Protein AF-A0A9Q3EF75-F1 (afdb_monomer_lite)

pLDDT: mean 87.34, std 7.12, range [62.94, 97.25]

Sequence (80 aa):
MWKKACYTASKCIAEAKEYNKQKWNKSHMEPDFEEGDQVLVSTLNFNKLKGPKKMRDSFLGPFTIIKLIGKNAVEFKPTK

Radius of gyration: 21.72 Å; chains: 1; bounding box: 50×15×64 Å

Structure (mmCIF, N/CA/C/O backbone):
data_AF-A0A9Q3EF75-F1
#
_entry.id   AF-A0A9Q3EF75-F1
#
loop_
_atom_site.group_PDB
_atom_site.id
_atom_site.type_symbol
_atom_site.label_atom_id
_atom_site.label_alt_id
_atom_site.label_comp_id
_atom_site.label_asym_id
_atom_site.label_entity_id
_atom_site.label_seq_id
_atom_site.pdbx_PDB_ins_code
_atom_site.Cartn_x
_atom_site.Cartn_y
_atom_site.Cartn_z
_a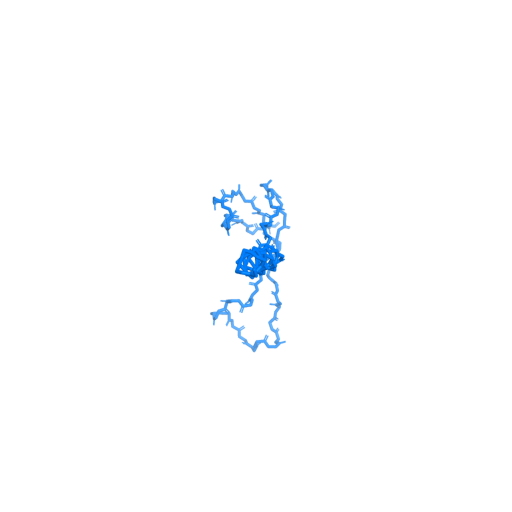tom_site.occupancy
_atom_site.B_iso_or_equiv
_atom_site.auth_seq_id
_atom_site.auth_comp_id
_atom_site.auth_asym_id
_atom_site.auth_atom_id
_atom_site.pdbx_PDB_model_num
ATOM 1 N N . MET A 1 1 ? 22.610 -6.629 -41.404 1.00 62.94 1 MET A N 1
ATOM 2 C CA . MET A 1 1 ? 21.220 -6.231 -41.070 1.00 62.94 1 MET A CA 1
ATOM 3 C C . MET A 1 1 ? 20.666 -6.949 -39.834 1.00 62.94 1 MET A C 1
ATOM 5 O O . MET A 1 1 ? 20.171 -6.259 -38.956 1.00 62.94 1 MET A O 1
ATOM 9 N N . TRP A 1 2 ? 20.834 -8.271 -39.685 1.00 74.38 2 TRP A N 1
ATOM 10 C CA . TRP A 1 2 ? 20.286 -9.061 -38.559 1.00 74.38 2 TRP A CA 1
ATOM 11 C C . TRP A 1 2 ? 20.643 -8.575 -37.145 1.00 74.38 2 TRP A C 1
ATOM 13 O O . TRP A 1 2 ? 19.776 -8.475 -36.286 1.00 74.38 2 TRP A O 1
ATOM 23 N N . LYS A 1 3 ? 21.906 -8.203 -36.901 1.00 89.88 3 LYS A N 1
ATOM 24 C CA . LYS A 1 3 ? 22.360 -7.758 -35.570 1.00 89.88 3 LYS A CA 1
ATOM 25 C C . LYS A 1 3 ? 21.619 -6.515 -35.061 1.00 89.88 3 LYS A C 1
ATOM 27 O O . LYS A 1 3 ? 21.323 -6.432 -33.875 1.00 89.88 3 LYS A O 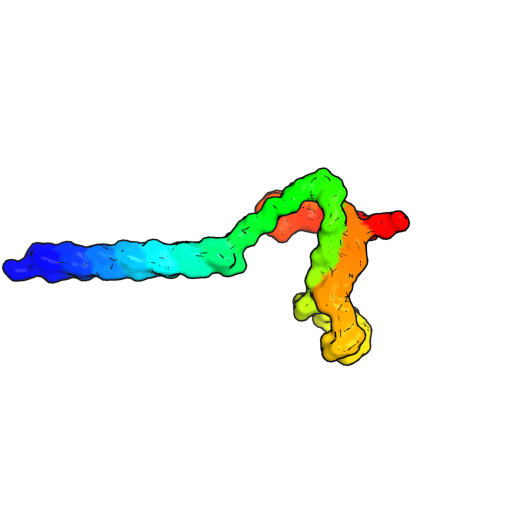1
ATOM 32 N N . LYS A 1 4 ? 21.290 -5.574 -35.957 1.00 90.69 4 LYS A N 1
ATOM 33 C CA . LYS A 1 4 ? 20.509 -4.377 -35.607 1.00 90.69 4 LYS A CA 1
ATOM 34 C C . LYS A 1 4 ? 19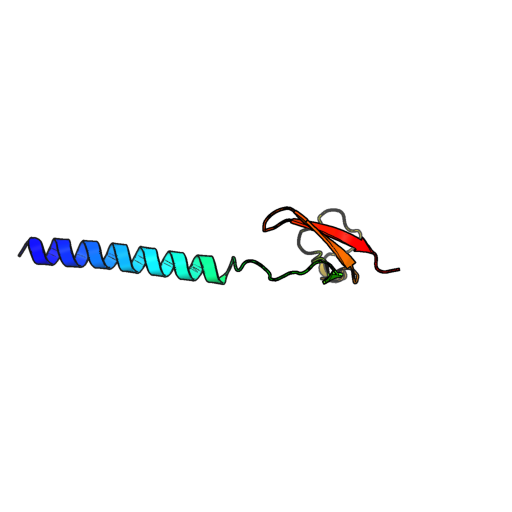.076 -4.753 -35.233 1.00 90.69 4 LYS A C 1
ATOM 36 O O . LYS A 1 4 ? 18.579 -4.265 -34.231 1.00 90.69 4 LYS A O 1
ATOM 41 N N . ALA A 1 5 ? 18.458 -5.667 -35.982 1.00 90.38 5 ALA A N 1
ATOM 42 C CA . ALA A 1 5 ? 17.115 -6.156 -35.682 1.00 90.38 5 ALA A CA 1
ATOM 43 C C . ALA A 1 5 ? 17.051 -6.873 -34.321 1.00 90.38 5 ALA A C 1
ATOM 45 O O . ALA A 1 5 ? 16.180 -6.561 -33.514 1.00 90.38 5 ALA A O 1
ATOM 46 N N . CYS A 1 6 ? 18.010 -7.757 -34.020 1.00 93.62 6 CYS A N 1
ATOM 47 C CA . CYS A 1 6 ? 18.083 -8.426 -32.716 1.00 93.62 6 CYS A CA 1
ATOM 48 C C . CYS A 1 6 ? 18.289 -7.430 -31.565 1.00 93.62 6 CYS A C 1
ATOM 50 O O . CYS A 1 6 ? 17.647 -7.549 -30.523 1.00 93.62 6 CYS A O 1
ATOM 52 N N . TYR A 1 7 ? 19.155 -6.431 -31.763 1.00 95.06 7 TYR A N 1
ATOM 53 C CA . TYR A 1 7 ? 19.376 -5.371 -30.782 1.00 95.06 7 TYR A CA 1
ATOM 54 C 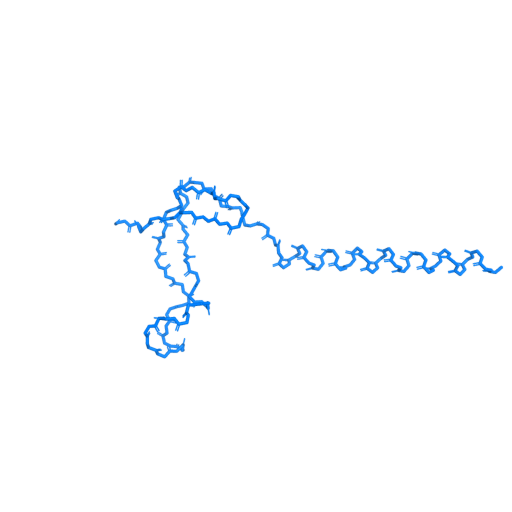C . TYR A 1 7 ? 18.088 -4.585 -30.511 1.00 95.06 7 TYR A C 1
ATOM 56 O O . TYR A 1 7 ? 17.671 -4.482 -29.359 1.00 95.06 7 TYR A O 1
ATOM 64 N N . THR A 1 8 ? 17.404 -4.110 -31.553 1.00 93.88 8 THR A N 1
ATOM 65 C CA . THR A 1 8 ? 16.134 -3.391 -31.398 1.00 93.88 8 THR A CA 1
ATOM 66 C C . THR A 1 8 ? 15.080 -4.256 -30.707 1.00 93.88 8 THR A C 1
ATOM 68 O O . THR A 1 8 ? 14.445 -3.787 -29.769 1.00 93.88 8 THR A O 1
ATOM 71 N N . ALA A 1 9 ? 14.954 -5.532 -31.085 1.00 94.88 9 ALA A N 1
ATOM 72 C CA . ALA A 1 9 ? 14.025 -6.459 -30.440 1.00 94.88 9 ALA A CA 1
ATOM 73 C C . ALA A 1 9 ? 14.322 -6.628 -28.938 1.00 94.88 9 ALA A C 1
ATOM 75 O O . ALA A 1 9 ? 13.416 -6.507 -28.115 1.00 94.88 9 ALA A O 1
ATOM 76 N N . SER A 1 10 ? 15.591 -6.834 -28.562 1.00 94.62 10 SER A N 1
ATOM 77 C CA . SER A 1 10 ? 15.990 -6.937 -27.149 1.00 94.62 10 SER A CA 1
ATOM 78 C C . SER A 1 10 ? 15.698 -5.660 -26.358 1.00 94.62 10 SER A C 1
ATOM 80 O O . SER A 1 10 ? 15.228 -5.734 -25.222 1.00 94.62 10 SER A O 1
ATOM 82 N N . LYS A 1 11 ? 15.910 -4.492 -26.976 1.00 97.06 11 LYS A N 1
ATOM 83 C CA . LYS A 1 11 ? 15.649 -3.193 -26.360 1.00 97.06 11 LYS A CA 1
ATOM 84 C C . LYS A 1 11 ? 14.154 -2.989 -26.112 1.00 97.06 11 LYS A C 1
ATOM 86 O O . LYS A 1 11 ? 13.782 -2.660 -24.992 1.00 97.06 11 LYS A O 1
ATOM 91 N N . CYS A 1 12 ? 13.303 -3.282 -27.096 1.00 96.56 12 CYS A N 1
ATOM 92 C CA . CYS A 1 12 ? 11.851 -3.190 -26.934 1.00 96.56 12 CYS A CA 1
ATOM 93 C C . CYS A 1 12 ? 11.334 -4.103 -25.810 1.00 96.56 12 CYS A C 1
ATOM 95 O O . CYS A 1 12 ? 10.471 -3.698 -25.036 1.00 96.56 12 CYS A O 1
ATOM 97 N N . ILE A 1 13 ? 11.880 -5.318 -25.682 1.00 96.69 13 ILE A N 1
ATOM 98 C CA . ILE A 1 13 ? 11.514 -6.239 -24.594 1.00 96.69 13 ILE A CA 1
ATOM 99 C C . ILE A 1 13 ? 11.940 -5.675 -23.232 1.00 96.69 13 ILE A C 1
ATOM 101 O O . ILE A 1 13 ? 11.163 -5.724 -22.277 1.00 96.69 13 ILE A O 1
ATOM 105 N N . ALA A 1 14 ? 13.157 -5.131 -23.132 1.00 97.19 14 ALA A N 1
ATOM 106 C CA . ALA A 1 14 ? 13.658 -4.535 -21.897 1.00 97.19 14 ALA A CA 1
ATOM 107 C C . ALA A 1 14 ? 12.821 -3.317 -21.471 1.00 97.19 14 ALA A C 1
ATOM 109 O O . ALA A 1 14 ? 12.412 -3.228 -20.314 1.00 97.19 14 ALA A O 1
ATOM 110 N N . GLU A 1 15 ? 12.503 -2.429 -22.414 1.00 97.25 15 GLU A N 1
ATOM 111 C CA . GLU A 1 15 ? 11.662 -1.250 -22.181 1.00 97.25 15 GLU A CA 1
ATOM 112 C C . GLU A 1 15 ? 10.242 -1.642 -21.760 1.00 97.25 15 GLU A C 1
ATOM 114 O O . GLU A 1 15 ? 9.718 -1.103 -20.787 1.00 97.25 15 GLU A O 1
ATOM 119 N N . ALA A 1 16 ? 9.636 -2.634 -22.420 1.00 95.75 16 ALA A N 1
ATOM 120 C CA . ALA A 1 16 ? 8.316 -3.137 -22.046 1.00 95.75 16 ALA A CA 1
ATOM 121 C C . ALA A 1 16 ? 8.310 -3.759 -20.638 1.00 95.75 16 ALA A C 1
ATOM 123 O O . ALA A 1 16 ? 7.373 -3.548 -19.864 1.00 95.75 16 ALA A O 1
ATOM 124 N N . LYS A 1 17 ? 9.364 -4.504 -20.277 1.00 96.81 17 LYS A N 1
ATOM 125 C CA . LYS A 1 17 ? 9.520 -5.081 -18.934 1.00 96.81 17 LYS A CA 1
ATOM 126 C C . LYS A 1 17 ? 9.629 -3.990 -17.871 1.00 96.81 17 LYS A C 1
ATOM 128 O O . LYS A 1 17 ? 8.965 -4.084 -16.840 1.00 96.81 17 LYS A O 1
ATOM 133 N N . GLU A 1 18 ? 10.432 -2.965 -18.130 1.00 96.19 18 GLU A N 1
ATOM 134 C CA . GLU A 1 18 ? 10.625 -1.849 -17.205 1.00 96.19 18 GLU A CA 1
ATOM 135 C C . GLU A 1 18 ? 9.341 -1.022 -17.047 1.00 96.19 18 GLU A C 1
ATOM 137 O O . GLU A 1 18 ? 8.923 -0.749 -15.924 1.00 96.19 18 GLU A O 1
ATOM 142 N N . TYR A 1 19 ? 8.635 -0.733 -18.145 1.00 95.12 19 TYR A N 1
ATOM 143 C CA . TYR A 1 19 ? 7.332 -0.064 -18.110 1.00 95.12 19 TYR A CA 1
ATOM 144 C C . TYR A 1 19 ? 6.316 -0.828 -17.249 1.00 95.12 19 TYR A C 1
ATOM 146 O O . TYR A 1 19 ? 5.666 -0.250 -16.373 1.00 95.12 19 TYR A O 1
ATOM 154 N N . ASN A 1 20 ? 6.204 -2.144 -17.455 1.00 94.06 20 ASN A N 1
ATOM 155 C CA . ASN A 1 20 ? 5.289 -2.982 -16.682 1.00 94.06 20 ASN A CA 1
ATOM 156 C C . ASN A 1 20 ? 5.666 -3.022 -15.197 1.00 94.06 20 ASN A C 1
ATOM 158 O O . ASN A 1 20 ? 4.786 -2.934 -14.340 1.00 94.06 20 ASN A O 1
ATOM 162 N N . LYS A 1 21 ? 6.966 -3.099 -14.889 1.00 93.38 21 LYS A N 1
ATOM 163 C CA . LYS A 1 21 ? 7.479 -3.052 -13.516 1.00 93.38 21 LYS A CA 1
ATOM 164 C C . LYS A 1 21 ? 7.123 -1.731 -12.832 1.00 93.38 21 LYS A C 1
ATOM 166 O O . LYS A 1 21 ? 6.586 -1.745 -11.730 1.00 93.38 21 LYS A O 1
ATOM 171 N N . GLN A 1 22 ? 7.360 -0.596 -13.488 1.00 93.44 22 GLN A N 1
ATOM 172 C CA . GLN A 1 22 ? 7.038 0.721 -12.930 1.00 93.44 22 GLN A CA 1
ATOM 173 C C . GLN A 1 22 ? 5.534 0.898 -12.711 1.00 93.44 22 GLN A C 1
ATOM 175 O O . GLN A 1 22 ? 5.111 1.372 -11.657 1.00 93.44 22 GLN A O 1
ATOM 180 N N . LYS A 1 23 ? 4.714 0.464 -13.676 1.00 91.44 23 LYS A N 1
ATOM 181 C CA . LYS A 1 23 ? 3.252 0.499 -13.558 1.00 91.44 23 LYS A CA 1
ATOM 182 C C . LYS A 1 23 ? 2.756 -0.331 -12.374 1.00 91.44 23 LYS A C 1
ATOM 184 O O . LYS A 1 23 ? 1.880 0.131 -11.649 1.00 91.44 23 LYS A O 1
ATOM 189 N N . TRP A 1 24 ? 3.321 -1.523 -12.176 1.00 89.81 24 TRP A N 1
ATOM 190 C CA . TRP A 1 24 ? 2.990 -2.388 -11.045 1.00 89.81 24 TRP A CA 1
ATOM 191 C C . TRP A 1 24 ? 3.388 -1.761 -9.709 1.00 89.81 24 TRP A C 1
ATOM 193 O O . TRP A 1 24 ? 2.555 -1.657 -8.811 1.00 89.81 24 TRP A O 1
ATOM 203 N N . ASN A 1 25 ? 4.629 -1.281 -9.608 1.00 88.31 25 ASN A N 1
ATOM 204 C CA . ASN A 1 25 ? 5.148 -0.652 -8.396 1.00 88.31 25 ASN A CA 1
ATOM 205 C C . ASN A 1 25 ? 4.327 0.579 -7.993 1.00 88.31 25 ASN A C 1
ATOM 207 O O . ASN A 1 25 ? 4.119 0.804 -6.809 1.00 88.31 25 ASN A O 1
ATOM 211 N N . LYS A 1 26 ? 3.809 1.345 -8.963 1.00 86.88 26 LYS A N 1
ATOM 212 C CA . LYS A 1 26 ? 2.956 2.510 -8.692 1.00 86.88 26 LYS A CA 1
ATOM 213 C C . LYS A 1 26 ? 1.627 2.141 -8.025 1.00 86.88 26 LYS A C 1
ATOM 215 O O . LYS A 1 26 ? 1.138 2.909 -7.205 1.00 86.88 26 LYS A O 1
ATOM 220 N N . SER A 1 27 ? 1.011 1.018 -8.399 1.00 80.38 27 SER A N 1
ATOM 221 C CA . SER A 1 27 ? -0.272 0.590 -7.820 1.00 80.38 27 SER A CA 1
ATOM 222 C C . SER A 1 27 ? -0.130 -0.313 -6.594 1.00 80.38 27 SER A C 1
ATOM 224 O O . SER A 1 27 ? -1.102 -0.474 -5.863 1.00 80.38 27 SER A O 1
ATOM 226 N N . HIS A 1 28 ? 1.057 -0.878 -6.364 1.00 80.62 28 HIS A N 1
ATOM 227 C CA . HIS A 1 28 ? 1.370 -1.772 -5.245 1.00 80.62 28 HIS A CA 1
ATOM 228 C C . HIS A 1 28 ? 2.513 -1.201 -4.405 1.00 80.62 28 HIS A C 1
ATOM 230 O O . HIS A 1 28 ? 3.480 -1.900 -4.104 1.00 80.62 28 HIS A O 1
ATOM 236 N N . MET A 1 29 ? 2.425 0.090 -4.076 1.00 76.44 29 MET A N 1
ATOM 237 C CA . MET A 1 29 ? 3.346 0.686 -3.116 1.00 76.44 29 MET A CA 1
ATOM 238 C C . MET A 1 29 ? 3.106 0.055 -1.747 1.00 76.44 29 MET A C 1
ATOM 240 O O . MET A 1 29 ? 1.962 -0.045 -1.298 1.00 76.44 29 MET A O 1
ATOM 244 N N . GLU A 1 30 ? 4.190 -0.397 -1.120 1.00 75.00 30 GLU A N 1
ATOM 245 C CA . GLU A 1 30 ? 4.162 -0.855 0.265 1.00 75.00 30 GLU A CA 1
ATOM 246 C C . GLU A 1 30 ? 3.779 0.356 1.135 1.00 75.00 30 GLU A C 1
ATOM 248 O O . GLU A 1 30 ? 4.372 1.425 0.973 1.00 75.00 30 GLU A O 1
ATOM 253 N N . PRO A 1 31 ? 2.733 0.253 1.968 1.00 78.00 31 PRO A N 1
ATOM 254 C CA . PRO A 1 31 ? 2.364 1.347 2.844 1.00 78.00 31 PRO A CA 1
ATOM 255 C C . PRO A 1 31 ? 3.361 1.442 4.002 1.00 78.00 31 PRO A C 1
ATOM 257 O O . PRO A 1 31 ? 3.603 0.453 4.694 1.00 78.00 31 PRO A O 1
ATOM 260 N N . ASP A 1 32 ? 3.904 2.638 4.220 1.00 80.44 32 ASP A N 1
ATOM 261 C CA . ASP A 1 32 ? 4.739 2.941 5.382 1.00 80.44 32 ASP A CA 1
ATOM 262 C C . ASP A 1 32 ? 3.828 3.123 6.602 1.00 80.44 32 ASP A C 1
ATOM 264 O O . ASP A 1 32 ? 3.292 4.204 6.844 1.00 80.44 32 ASP A O 1
ATOM 268 N N . PHE A 1 33 ? 3.585 2.029 7.321 1.00 86.31 33 PHE A N 1
ATOM 269 C CA . PHE A 1 33 ? 2.876 2.030 8.597 1.00 86.31 33 PHE A CA 1
ATOM 270 C C . PHE A 1 33 ? 3.853 1.734 9.727 1.00 86.31 33 PHE A C 1
ATOM 272 O O . PHE A 1 33 ? 4.627 0.780 9.625 1.00 86.31 33 PHE A O 1
ATOM 279 N N . GLU A 1 34 ? 3.765 2.481 10.822 1.00 89.00 34 GLU A N 1
ATOM 280 C CA . GLU A 1 34 ? 4.545 2.228 12.030 1.00 89.00 34 GLU A CA 1
ATOM 281 C C . GLU A 1 34 ? 3.667 1.687 13.170 1.00 89.00 34 GLU A C 1
ATOM 283 O O . GLU A 1 34 ? 2.442 1.851 13.214 1.00 89.00 34 GLU A O 1
ATOM 288 N N . GLU A 1 35 ? 4.293 0.980 14.112 1.00 89.94 35 GLU A N 1
ATOM 289 C CA . GLU A 1 35 ? 3.608 0.535 15.325 1.00 89.94 35 GLU A CA 1
ATOM 290 C C . GLU A 1 35 ? 3.212 1.757 16.165 1.00 89.94 35 GLU A C 1
ATOM 292 O O . GLU A 1 35 ? 4.043 2.598 16.494 1.00 89.94 35 GLU A O 1
ATOM 297 N N . GLY A 1 36 ? 1.933 1.852 16.534 1.00 89.12 36 GLY A N 1
ATOM 298 C CA . GLY A 1 36 ? 1.374 3.010 17.233 1.00 89.12 36 GLY A CA 1
ATOM 299 C C . GLY A 1 36 ? 0.606 3.991 1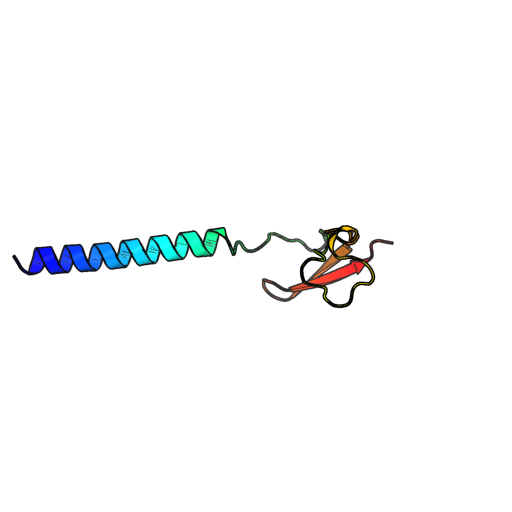6.345 1.00 89.12 36 GLY A C 1
ATOM 300 O O . GLY A 1 36 ? -0.148 4.802 16.888 1.00 89.12 36 GLY A O 1
ATOM 301 N N . ASP A 1 37 ? 0.696 3.878 15.017 1.00 90.38 37 ASP A N 1
ATOM 302 C CA . ASP A 1 37 ? -0.064 4.737 14.109 1.00 90.38 37 ASP A CA 1
ATOM 303 C C . ASP A 1 37 ? -1.574 4.509 14.214 1.00 90.38 37 ASP A C 1
ATOM 305 O O . ASP A 1 37 ? -2.060 3.391 14.430 1.00 90.38 37 ASP A O 1
ATOM 309 N N . GLN A 1 38 ? -2.328 5.593 14.021 1.00 91.62 38 GLN A N 1
ATOM 310 C CA . GLN A 1 38 ? -3.779 5.550 13.893 1.00 91.62 38 GLN A CA 1
ATOM 311 C C . GLN A 1 38 ? -4.173 5.415 12.425 1.00 91.62 38 GLN A C 1
ATOM 313 O O . GLN A 1 38 ? -3.964 6.320 11.619 1.00 91.62 38 GLN A O 1
ATOM 318 N N . VAL A 1 39 ? -4.803 4.294 12.092 1.00 90.69 39 VAL A N 1
ATOM 319 C CA . VAL A 1 39 ? -5.224 3.965 10.731 1.00 90.69 39 VAL A CA 1
ATOM 320 C C . VAL A 1 39 ? -6.727 3.759 10.640 1.00 90.69 39 VAL A C 1
ATOM 322 O O . VAL A 1 39 ? -7.385 3.361 11.600 1.00 90.69 39 VAL A O 1
ATOM 325 N N . LEU A 1 40 ? -7.266 4.013 9.451 1.00 91.31 40 LEU A N 1
ATOM 326 C CA . LEU A 1 40 ? -8.652 3.729 9.103 1.00 91.31 40 LEU A CA 1
ATOM 327 C C . LEU A 1 40 ? -8.723 2.457 8.256 1.00 91.31 40 LEU A C 1
ATOM 329 O O . LEU A 1 40 ? -7.945 2.282 7.317 1.00 91.31 40 LEU A O 1
ATOM 333 N N . VAL A 1 41 ? -9.700 1.591 8.523 1.00 89.56 41 VAL A N 1
ATOM 334 C CA . VAL A 1 41 ? -9.884 0.355 7.747 1.00 89.56 41 VAL A CA 1
ATOM 335 C C . VAL A 1 41 ? -10.916 0.579 6.646 1.00 89.56 41 VAL A C 1
ATOM 337 O O . VAL A 1 41 ? -12.062 0.937 6.917 1.00 89.56 41 VAL A O 1
ATOM 340 N N . SER A 1 42 ? -10.528 0.346 5.390 1.00 89.62 42 SER A N 1
ATOM 341 C CA . SER A 1 42 ? -11.433 0.506 4.247 1.00 89.62 42 SER A CA 1
ATOM 342 C C . SER A 1 42 ? -12.530 -0.557 4.233 1.00 89.62 42 SER A C 1
ATOM 344 O O . SER A 1 42 ? -12.251 -1.754 4.251 1.00 89.62 42 SER A O 1
ATOM 346 N N . THR A 1 43 ? -13.788 -0.137 4.105 1.00 88.56 43 THR A N 1
ATOM 347 C CA . THR A 1 43 ? -14.953 -1.037 4.072 1.00 88.56 43 THR A CA 1
ATOM 348 C C . THR A 1 43 ? -15.215 -1.667 2.703 1.00 88.56 43 THR A C 1
ATOM 350 O O . THR A 1 43 ? -16.120 -2.495 2.573 1.00 88.56 43 THR A O 1
ATOM 353 N N . LEU A 1 44 ? -14.422 -1.322 1.679 1.00 83.94 44 LEU A N 1
ATOM 354 C CA . LEU A 1 44 ? -14.648 -1.715 0.282 1.00 83.94 44 LEU A CA 1
ATOM 355 C C . LEU A 1 44 ? -14.795 -3.231 0.086 1.00 83.94 44 LEU A C 1
ATOM 357 O O . LEU A 1 44 ? -15.635 -3.662 -0.704 1.00 83.94 44 LEU A O 1
ATOM 361 N N . ASN A 1 45 ? -14.017 -4.020 0.832 1.00 81.69 45 ASN A N 1
ATOM 362 C CA . ASN A 1 45 ? -13.974 -5.483 0.721 1.00 81.69 45 ASN A CA 1
ATOM 363 C C . ASN A 1 45 ? -14.809 -6.207 1.795 1.00 81.69 45 ASN A C 1
ATOM 365 O O . ASN A 1 45 ? -14.794 -7.437 1.880 1.00 81.69 45 ASN A O 1
ATOM 369 N N . PHE A 1 46 ? -15.554 -5.474 2.626 1.00 82.94 46 PHE A N 1
ATOM 370 C CA . PHE A 1 46 ? -16.355 -6.068 3.690 1.00 82.94 46 PHE A CA 1
ATOM 371 C C . PHE A 1 46 ? -17.763 -6.429 3.200 1.00 82.94 46 PHE A C 1
ATOM 373 O O . PHE A 1 46 ? -18.715 -5.648 3.275 1.00 82.94 46 PHE A O 1
ATOM 380 N N . ASN A 1 47 ? -17.920 -7.680 2.764 1.00 78.81 47 ASN A N 1
ATOM 381 C CA . ASN A 1 47 ? -19.194 -8.197 2.248 1.00 78.81 47 ASN A CA 1
ATOM 382 C C . ASN A 1 47 ? -20.265 -8.424 3.332 1.00 78.81 47 ASN A C 1
ATOM 384 O O . ASN A 1 47 ? -21.447 -8.520 3.013 1.00 78.81 47 ASN A O 1
ATOM 388 N N . LYS A 1 48 ? -19.868 -8.497 4.610 1.00 80.75 48 LYS A N 1
ATOM 389 C CA . LYS A 1 48 ? -20.755 -8.814 5.747 1.00 80.75 48 LYS A CA 1
ATOM 390 C C . LYS A 1 48 ? -21.197 -7.599 6.572 1.00 80.75 48 LYS A C 1
ATOM 392 O O . LYS A 1 48 ? -21.795 -7.771 7.629 1.00 80.75 48 LYS A O 1
ATOM 397 N N . LEU A 1 49 ? -20.919 -6.376 6.120 1.00 79.88 49 LEU A N 1
ATOM 398 C CA . LEU A 1 49 ? -21.475 -5.185 6.773 1.00 79.88 49 LEU A CA 1
ATOM 399 C C . LEU A 1 49 ? -22.990 -5.120 6.534 1.00 79.88 49 LEU A C 1
ATOM 401 O O . LEU A 1 49 ? -23.496 -5.689 5.565 1.00 79.88 49 LEU A O 1
ATOM 405 N N . LYS A 1 50 ? -23.725 -4.436 7.413 1.00 79.19 50 LYS A N 1
ATOM 406 C CA . LYS A 1 50 ? -25.183 -4.245 7.313 1.00 79.19 50 LYS A CA 1
ATOM 407 C C . LYS A 1 50 ? -25.499 -2.952 6.541 1.00 79.19 50 LYS A C 1
ATOM 409 O O . LYS A 1 50 ? -24.721 -2.006 6.575 1.00 79.19 50 LYS A O 1
ATOM 414 N N . GLY A 1 51 ? -26.618 -2.903 5.812 1.00 79.12 51 GLY A N 1
ATOM 415 C CA . GLY A 1 51 ? -27.128 -1.682 5.151 1.00 79.12 51 GLY A CA 1
ATOM 416 C C . GLY A 1 51 ? -26.795 -1.525 3.652 1.00 79.12 51 GLY A C 1
ATOM 417 O O . GLY A 1 51 ? -26.175 -2.405 3.069 1.00 79.12 51 GLY A O 1
ATOM 418 N N . PRO A 1 52 ? -27.212 -0.442 2.983 1.00 81.25 52 PRO A N 1
ATOM 419 C CA . PRO A 1 52 ? -26.953 -0.222 1.555 1.00 81.25 52 PRO A CA 1
ATOM 420 C C . PRO A 1 52 ? -25.503 0.208 1.292 1.00 81.25 52 PRO A C 1
ATOM 422 O O . PRO A 1 52 ? -25.012 1.111 1.960 1.00 81.25 52 PRO A O 1
ATOM 425 N N . LYS A 1 53 ? -24.834 -0.343 0.265 1.00 77.25 53 LYS A N 1
ATOM 426 C CA . LYS A 1 53 ? -23.429 -0.007 -0.082 1.00 77.25 53 LYS A CA 1
ATOM 427 C C . LYS A 1 53 ? -23.173 1.502 -0.223 1.00 77.25 53 LYS A C 1
ATOM 429 O O . LYS A 1 53 ? -22.102 1.962 0.140 1.00 77.25 53 LYS A O 1
ATOM 434 N N . LYS A 1 54 ? -24.156 2.259 -0.726 1.00 81.69 54 LYS A N 1
ATOM 435 C CA . LYS A 1 54 ? -24.061 3.715 -0.935 1.00 81.69 54 LYS A CA 1
ATOM 436 C C . LYS A 1 54 ? -24.173 4.550 0.346 1.00 81.69 54 LYS A C 1
ATOM 438 O O . LYS A 1 54 ? -23.779 5.704 0.325 1.00 81.69 54 LYS A O 1
ATOM 443 N N . MET A 1 55 ? -24.745 3.995 1.415 1.00 84.00 55 MET A N 1
ATOM 444 C CA . MET A 1 55 ? -24.956 4.695 2.691 1.00 84.00 55 MET A CA 1
ATOM 445 C C . MET A 1 55 ? -23.954 4.274 3.769 1.00 84.00 55 MET A C 1
ATOM 447 O O . MET A 1 55 ? -24.034 4.758 4.890 1.00 84.00 55 MET A O 1
ATOM 451 N N . ARG A 1 56 ? -23.057 3.331 3.466 1.00 82.81 56 ARG A N 1
ATOM 452 C CA . ARG A 1 56 ? -22.024 2.885 4.402 1.00 82.81 56 ARG A CA 1
ATOM 453 C C . ARG A 1 56 ? -20.823 3.814 4.319 1.00 82.81 56 ARG A C 1
ATOM 455 O O . ARG A 1 56 ? -20.431 4.213 3.223 1.00 82.81 56 ARG A O 1
ATOM 462 N N . ASP A 1 57 ? -20.201 4.057 5.463 1.00 85.94 57 ASP A N 1
ATOM 463 C CA . ASP A 1 57 ? -18.925 4.756 5.510 1.00 85.94 57 ASP A CA 1
ATOM 464 C C . ASP A 1 57 ? -17.867 3.961 4.744 1.00 85.94 57 ASP A C 1
ATOM 466 O O . ASP A 1 57 ? -17.777 2.735 4.861 1.00 85.94 57 ASP A O 1
ATOM 470 N N . SER A 1 58 ? -17.063 4.661 3.941 1.00 87.19 58 SER A N 1
ATOM 471 C CA . SER A 1 58 ? -15.982 4.042 3.154 1.00 87.19 58 SER A CA 1
ATOM 472 C C . SER A 1 58 ? -14.820 3.561 4.028 1.00 87.19 58 SER A C 1
ATOM 474 O O . SER A 1 58 ? -14.011 2.739 3.595 1.00 87.19 58 SER A O 1
ATOM 476 N N . PHE A 1 59 ? -14.759 4.055 5.263 1.00 90.56 59 PHE A N 1
ATOM 477 C CA . PHE A 1 59 ? -13.720 3.777 6.238 1.00 90.56 59 PHE A CA 1
ATOM 478 C C . PHE A 1 59 ? -14.340 3.618 7.626 1.00 90.56 59 PHE A C 1
ATOM 480 O O . PHE A 1 59 ? -15.247 4.362 7.989 1.00 90.56 59 PHE A O 1
ATOM 487 N N . LEU A 1 60 ? -13.848 2.653 8.396 1.00 88.44 60 LEU A N 1
ATOM 488 C CA . LEU A 1 60 ? -14.217 2.449 9.793 1.00 88.44 60 LEU A CA 1
ATOM 489 C C . LEU A 1 60 ? -13.072 2.895 10.688 1.00 88.44 60 LEU A C 1
ATOM 491 O O . LEU A 1 60 ? -11.947 2.494 10.404 1.00 88.44 60 LEU A O 1
ATOM 495 N N . GLY A 1 61 ? -13.436 3.635 11.746 1.00 81.88 61 GLY A N 1
ATOM 496 C CA . GLY A 1 61 ? -12.745 3.839 13.028 1.00 81.88 61 GLY A CA 1
ATOM 497 C C . GLY A 1 61 ? -11.261 4.226 13.005 1.00 81.88 61 GLY A C 1
ATOM 498 O O . GLY A 1 61 ? -10.504 3.733 12.182 1.00 81.88 61 GLY A O 1
ATOM 499 N N . PRO A 1 62 ? -10.777 5.029 13.964 1.00 89.69 62 PRO A N 1
ATOM 500 C CA . PRO A 1 62 ? -9.349 5.060 14.237 1.00 89.69 62 PRO A CA 1
ATOM 501 C C . PRO A 1 62 ? -8.951 3.769 14.967 1.00 89.69 62 PRO A C 1
ATOM 503 O O . PRO A 1 62 ? -9.377 3.504 16.098 1.00 89.69 62 PRO A O 1
ATOM 506 N N . PHE A 1 63 ? -8.119 2.961 14.326 1.00 93.25 63 PHE A N 1
ATOM 507 C CA . PHE A 1 63 ? -7.499 1.783 14.920 1.00 93.25 63 PHE A CA 1
ATOM 508 C C . PHE A 1 63 ? -6.016 2.047 15.154 1.00 93.25 63 PHE A C 1
ATOM 510 O O . PHE A 1 63 ? -5.349 2.598 14.287 1.00 93.25 63 PHE A O 1
ATOM 517 N N . THR A 1 64 ? -5.492 1.638 16.305 1.00 93.62 64 THR A N 1
ATOM 518 C CA . THR A 1 64 ? -4.055 1.728 16.585 1.00 93.62 64 THR A CA 1
ATOM 519 C C . THR A 1 64 ? -3.369 0.447 16.139 1.00 93.62 64 THR A C 1
ATOM 521 O O . THR A 1 64 ? -3.778 -0.640 16.569 1.00 93.62 64 THR A O 1
ATOM 524 N N . ILE A 1 65 ? -2.320 0.566 15.326 1.00 92.88 65 ILE A N 1
ATOM 525 C CA . ILE A 1 65 ? -1.467 -0.566 14.948 1.00 92.88 65 ILE A CA 1
ATOM 526 C C . ILE A 1 65 ? -0.699 -1.041 16.181 1.00 92.88 65 ILE A C 1
ATOM 528 O O . ILE A 1 65 ? -0.020 -0.263 16.846 1.00 92.88 65 ILE A O 1
ATOM 532 N N . ILE A 1 66 ? -0.832 -2.325 16.500 1.00 92.56 66 ILE A N 1
ATOM 533 C CA . ILE A 1 66 ? -0.106 -2.978 17.596 1.00 92.56 66 ILE A CA 1
ATOM 534 C C . ILE A 1 66 ? 1.173 -3.608 17.062 1.00 92.56 66 ILE A C 1
ATOM 536 O O . ILE A 1 66 ? 2.201 -3.554 17.725 1.00 92.56 66 ILE A O 1
ATOM 540 N N . LYS A 1 67 ? 1.075 -4.254 15.895 1.00 90.00 67 LYS A N 1
ATOM 541 C CA . LYS A 1 67 ? 2.160 -5.042 15.325 1.00 90.00 67 LYS A CA 1
ATOM 542 C C . LYS A 1 67 ? 2.016 -5.174 13.816 1.00 90.00 67 LYS A C 1
ATOM 544 O O . LYS A 1 67 ? 0.916 -5.409 13.307 1.00 90.00 67 LYS A O 1
ATOM 549 N N . LEU A 1 68 ? 3.143 -5.113 13.117 1.00 89.06 68 LEU A N 1
ATOM 550 C CA . LEU A 1 68 ? 3.231 -5.428 11.693 1.00 89.06 68 LEU A CA 1
ATOM 551 C C . LEU A 1 68 ? 3.510 -6.930 11.506 1.00 89.06 68 LEU A C 1
ATOM 553 O O . LEU A 1 68 ? 4.497 -7.471 12.010 1.00 89.06 68 LEU A O 1
ATOM 557 N N . ILE A 1 69 ? 2.633 -7.628 10.783 1.00 87.38 69 ILE A N 1
ATOM 558 C CA . ILE A 1 69 ? 2.829 -9.025 10.376 1.00 87.38 69 ILE A CA 1
ATOM 559 C C . ILE A 1 69 ? 3.310 -9.039 8.925 1.00 87.38 69 ILE A C 1
ATOM 561 O O 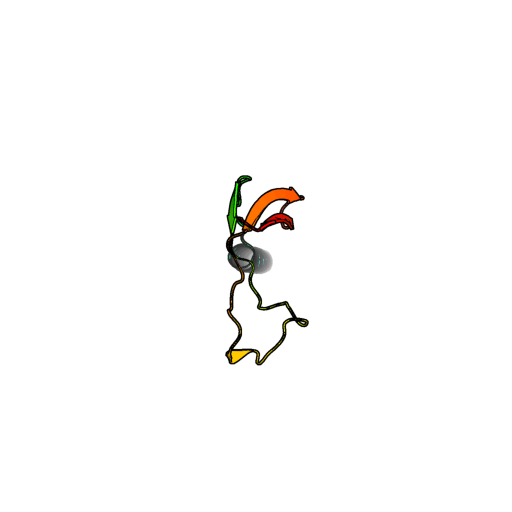. ILE A 1 69 ? 2.534 -8.975 7.968 1.00 87.38 69 ILE A O 1
ATOM 565 N N . GLY A 1 70 ? 4.623 -9.177 8.758 1.00 83.38 70 GLY A N 1
ATOM 566 C CA . GLY A 1 70 ? 5.238 -9.132 7.437 1.00 83.38 70 GLY A CA 1
ATOM 567 C C . GLY A 1 70 ? 5.022 -7.770 6.776 1.00 83.38 70 GLY A C 1
ATOM 568 O O . GLY A 1 70 ? 5.063 -6.744 7.441 1.00 83.38 70 GLY A O 1
ATOM 569 N N . LYS A 1 71 ? 4.811 -7.768 5.457 1.00 79.75 71 LYS A N 1
ATOM 570 C CA . LYS A 1 71 ? 4.748 -6.535 4.654 1.00 79.75 71 LYS A CA 1
ATOM 571 C C . LYS A 1 71 ? 3.342 -5.956 4.475 1.00 79.75 71 LYS A C 1
ATOM 573 O O . LYS A 1 71 ? 3.203 -4.764 4.251 1.00 79.75 71 LYS A O 1
ATOM 578 N N . ASN A 1 72 ? 2.307 -6.798 4.542 1.00 80.06 72 ASN A N 1
ATOM 579 C CA . ASN A 1 72 ? 0.954 -6.437 4.090 1.00 80.06 72 ASN A CA 1
ATOM 580 C C . ASN A 1 72 ? -0.139 -6.650 5.145 1.00 80.06 72 ASN A C 1
ATOM 582 O O . ASN A 1 72 ? -1.307 -6.385 4.864 1.00 80.06 72 ASN A O 1
ATOM 586 N N . ALA A 1 73 ? 0.195 -7.191 6.316 1.00 85.19 73 ALA A N 1
ATOM 587 C CA . ALA A 1 73 ? -0.779 -7.486 7.357 1.00 85.19 73 ALA A CA 1
ATOM 588 C C . ALA A 1 73 ? -0.415 -6.744 8.640 1.00 85.19 73 ALA A C 1
ATOM 590 O O . ALA A 1 73 ? 0.755 -6.617 8.989 1.00 85.19 73 ALA A O 1
ATOM 591 N N . VAL A 1 74 ? -1.435 -6.259 9.340 1.00 89.56 74 VAL A N 1
ATOM 592 C CA . VAL A 1 74 ? -1.282 -5.498 10.578 1.00 89.56 74 VAL A CA 1
ATOM 593 C C . VAL A 1 74 ? -2.279 -6.007 11.608 1.00 89.56 74 VAL A C 1
ATOM 595 O O . VAL A 1 74 ? -3.443 -6.260 11.288 1.00 89.56 74 VAL A O 1
ATOM 598 N N . GLU A 1 75 ? -1.823 -6.170 12.845 1.00 89.62 75 GLU A N 1
ATOM 599 C CA . GLU A 1 75 ? -2.699 -6.369 13.995 1.00 89.62 75 GLU A CA 1
ATOM 600 C C . GLU A 1 75 ? -3.030 -5.008 14.590 1.00 89.62 75 GLU A C 1
ATOM 602 O O . GLU A 1 75 ? -2.140 -4.191 14.835 1.00 89.62 75 GLU A O 1
ATOM 607 N N . PHE A 1 76 ? -4.312 -4.760 14.837 1.00 92.50 76 PHE A N 1
ATOM 608 C CA . PHE A 1 76 ? -4.779 -3.476 15.336 1.00 92.50 76 PHE A CA 1
ATOM 609 C C . PHE A 1 76 ? -5.822 -3.639 16.439 1.00 92.50 76 PHE A C 1
ATOM 611 O O . PHE A 1 76 ? -6.532 -4.645 16.513 1.00 92.50 76 PHE A O 1
ATOM 618 N N . LYS A 1 77 ? -5.935 -2.616 17.289 1.00 92.06 77 LYS A N 1
ATOM 619 C CA . LYS A 1 77 ? -6.990 -2.498 18.307 1.00 92.06 77 LYS A CA 1
ATOM 620 C C . LYS A 1 77 ? -7.845 -1.257 18.063 1.00 92.06 77 LYS A C 1
ATOM 622 O O . LYS A 1 77 ? -7.325 -0.254 17.574 1.00 92.06 77 LYS A O 1
ATOM 627 N N . PRO A 1 78 ? -9.133 -1.286 18.441 1.00 90.25 78 PRO A N 1
ATOM 628 C CA . PRO A 1 78 ? -9.935 -0.074 18.525 1.00 90.25 78 PRO A CA 1
ATOM 629 C C . PRO A 1 78 ? -9.268 0.930 19.468 1.00 90.25 78 PRO A C 1
ATOM 631 O O . PRO A 1 78 ? -8.870 0.564 20.580 1.00 90.25 78 PRO A O 1
ATOM 634 N N . THR A 1 79 ? -9.157 2.183 19.031 1.00 81.69 79 THR A N 1
ATOM 635 C CA . THR A 1 79 ? -8.812 3.278 19.942 1.00 81.69 79 THR A CA 1
ATOM 636 C C . THR A 1 79 ? -10.023 3.483 20.855 1.00 81.69 79 THR A C 1
ATOM 638 O O . THR A 1 79 ? -11.121 3.718 20.352 1.00 81.69 79 THR A O 1
ATOM 641 N N . LYS A 1 80 ? -9.857 3.265 22.165 1.00 64.19 80 LYS A N 1
ATOM 642 C CA . LYS A 1 80 ? -10.912 3.502 23.162 1.00 64.19 80 LYS A CA 1
ATOM 643 C C . LYS A 1 80 ? -11.217 4.986 23.299 1.00 64.19 80 LYS A C 1
ATOM 645 O O . LYS A 1 80 ? -10.248 5.771 23.218 1.00 64.19 80 LYS A O 1
#

Foldseek 3Di:
DVVVVVVVVVVVVVVVVVVVVVVVCVVDPQDPDDQFDWDWDACPPPPPDDDDPVPDDRTDAGWGFHDDDPGPDTDTDHDD

Secondary structure (DSSP, 8-state):
-HHHHHHHHHHHHHHHHHHHHHHHHHHSPPP---TT-EEEEEGGG-TT--S-GGGS-SEEEEEEEEEEETTTEEEEEE--

Organism: NCBI:txid1389203